Protein AF-A0A931CI05-F1 (afdb_monomer)

pLDDT: mean 84.89, std 19.24, range [29.69, 98.0]

Nearest PDB structures (foldseek):
  6o6n-assembly1_A  TM=2.010E-01  e=9.396E+00  Mycobacterium tuberculosis

Sequence (157 aa):
MLDEKKTIELVASFYAEHGRWPSAASSSSYECGAGIWLNQQRVADCAGTMDPFRTSFLDHHLPGWRSSPEDIWQERAREASDFVLAYGRLPDMGAEAKGEKLIAIWLNSQRALEHSGSLPLVRRAWLKAHCPGWLEASPDRPVGRAIPMFALKRHPS

Radius of gyration: 20.13 Å; Cα contacts (8 Å, |Δi|>4): 115; chains: 1; bounding box: 45×38×67 Å

Foldseek 3Di:
DDDPVVLLVLQLVCCVQQVDGQDCPDPDPSSVVSNVVLVVVLVCVVVVNDDVVRVVVCCVSPPCSNPDPVNSLVVLLVLQLVCCVVPVDGQDCPDPPSSSVSSVVVLVVLLVCVVVVNRDPVSVVSCVVRPPCSNPPDPDDDPDDDDDPDDDDDDDD

Organism: NCBI:txid2935737

Solvent-accessible surface area (backbone atoms only — not comparable to full-atom values): 9462 Å² total; per-residue (Å²): 130,82,54,69,68,60,48,48,54,49,46,40,50,45,25,75,72,66,78,44,77,55,42,57,84,45,89,48,68,70,41,15,54,45,12,45,54,52,49,52,53,47,52,34,50,76,68,68,70,52,56,68,67,59,53,54,51,44,52,73,68,36,70,69,71,77,59,48,80,62,55,54,48,54,52,53,51,46,54,44,23,52,46,27,72,74,66,75,44,82,61,42,73,82,46,86,51,66,68,45,21,50,46,21,50,52,51,50,52,51,47,52,28,50,76,69,72,67,48,54,67,68,60,54,54,49,44,61,73,52,29,76,61,71,84,60,69,77,96,77,76,87,84,81,77,82,83,77,81,83,80,90,74,87,83,89,132

Structure (mmCIF, N/CA/C/O backbone):
data_AF-A0A931CI05-F1
#
_entry.id   AF-A0A931CI05-F1
#
loop_
_atom_site.group_PDB
_atom_site.id
_atom_site.type_symbol
_atom_site.label_atom_id
_atom_site.label_alt_id
_atom_site.label_comp_id
_atom_site.label_asym_id
_atom_site.label_entity_id
_atom_site.label_seq_id
_atom_site.pdbx_PDB_ins_code
_atom_site.Cartn_x
_atom_site.Cartn_y
_atom_site.Cartn_z
_atom_site.occupancy
_atom_site.B_iso_or_equiv
_atom_site.auth_seq_id
_atom_site.auth_comp_id
_atom_site.auth_asym_id
_atom_site.auth_atom_id
_atom_site.pdbx_PDB_model_num
ATOM 1 N N . MET A 1 1 ? 24.938 6.478 -7.009 1.00 44.94 1 MET A N 1
ATOM 2 C CA . MET A 1 1 ? 24.077 5.388 -7.508 1.00 44.94 1 MET A CA 1
ATOM 3 C C . MET A 1 1 ? 23.914 4.429 -6.338 1.00 44.94 1 MET A C 1
ATOM 5 O O . MET A 1 1 ? 24.929 3.952 -5.849 1.00 44.94 1 MET A O 1
ATOM 9 N N . LEU A 1 2 ? 22.715 4.315 -5.757 1.00 54.75 2 LEU A N 1
ATOM 10 C CA . LEU A 1 2 ? 22.495 3.397 -4.634 1.00 54.75 2 LEU A CA 1
ATOM 11 C C . LEU A 1 2 ? 22.738 1.966 -5.127 1.00 54.75 2 LEU A C 1
ATOM 13 O O . LEU A 1 2 ? 22.344 1.625 -6.238 1.00 54.75 2 LEU A O 1
ATOM 17 N N . ASP A 1 3 ? 23.425 1.175 -4.312 1.00 83.44 3 ASP A N 1
ATOM 18 C CA . ASP A 1 3 ? 23.603 -0.260 -4.523 1.00 83.44 3 ASP A CA 1
ATOM 19 C C . ASP A 1 3 ? 22.216 -0.917 -4.676 1.00 83.44 3 ASP A C 1
ATOM 21 O O . ASP A 1 3 ? 21.294 -0.632 -3.902 1.00 83.44 3 ASP A O 1
ATOM 25 N N . GLU A 1 4 ? 22.045 -1.749 -5.703 1.00 82.25 4 GLU A N 1
ATOM 26 C CA . GLU A 1 4 ? 20.784 -2.433 -6.005 1.00 82.25 4 GLU A CA 1
ATOM 27 C C . GLU A 1 4 ? 20.280 -3.236 -4.804 1.00 82.25 4 GLU A C 1
ATOM 29 O O . GLU A 1 4 ? 19.098 -3.167 -4.460 1.00 82.25 4 GLU A O 1
ATOM 34 N N . LYS A 1 5 ? 21.193 -3.902 -4.092 1.00 85.50 5 LYS A N 1
ATOM 35 C CA . LYS A 1 5 ? 20.859 -4.666 -2.892 1.00 85.50 5 LYS A CA 1
ATOM 36 C C . LYS A 1 5 ? 20.291 -3.765 -1.796 1.00 85.50 5 LYS A C 1
ATOM 38 O O . LYS A 1 5 ? 19.264 -4.086 -1.206 1.00 85.50 5 LYS A O 1
ATOM 43 N N . LYS A 1 6 ? 20.901 -2.595 -1.581 1.00 87.50 6 LYS A N 1
ATOM 44 C CA . LYS A 1 6 ? 20.414 -1.608 -0.600 1.00 87.50 6 LYS A CA 1
ATOM 45 C C . LYS A 1 6 ? 19.039 -1.065 -0.973 1.00 87.50 6 LYS A C 1
ATOM 47 O O . LYS A 1 6 ? 18.226 -0.802 -0.094 1.00 87.50 6 LYS A O 1
ATOM 52 N N . THR A 1 7 ? 18.773 -0.892 -2.266 1.00 91.12 7 THR A N 1
ATOM 53 C CA . THR A 1 7 ? 17.466 -0.416 -2.737 1.00 91.12 7 THR A CA 1
ATOM 54 C C . THR A 1 7 ? 16.383 -1.461 -2.471 1.00 91.12 7 THR A C 1
ATOM 56 O O . THR A 1 7 ? 15.315 -1.116 -1.976 1.00 91.12 7 THR A O 1
ATOM 59 N N . ILE A 1 8 ? 16.679 -2.742 -2.705 1.00 92.75 8 ILE A N 1
ATOM 60 C CA . ILE A 1 8 ? 15.769 -3.854 -2.401 1.00 92.75 8 ILE A CA 1
ATOM 61 C C . ILE A 1 8 ? 15.503 -3.966 -0.900 1.00 92.75 8 ILE A C 1
ATOM 63 O O . ILE A 1 8 ? 14.346 -4.033 -0.497 1.00 92.75 8 ILE A O 1
ATOM 67 N N . GLU A 1 9 ? 16.544 -3.929 -0.067 1.00 91.62 9 GLU A N 1
ATOM 68 C CA . GLU A 1 9 ? 16.402 -3.955 1.396 1.00 91.62 9 GLU A CA 1
ATOM 69 C C . GLU A 1 9 ? 15.545 -2.788 1.902 1.00 91.62 9 GLU A C 1
ATOM 71 O O . GLU A 1 9 ? 14.694 -2.960 2.778 1.00 91.62 9 GLU A O 1
ATOM 76 N N . LEU A 1 10 ? 15.707 -1.605 1.307 1.00 91.44 10 LEU A N 1
ATOM 77 C CA . LEU A 1 10 ? 14.894 -0.439 1.627 1.00 91.44 10 LEU A CA 1
ATOM 78 C C . LEU A 1 10 ? 13.430 -0.658 1.229 1.00 91.44 10 LEU A C 1
ATOM 80 O O . LEU A 1 10 ? 12.543 -0.446 2.049 1.00 91.44 10 LEU A O 1
ATOM 84 N N . VAL A 1 11 ? 13.152 -1.121 0.007 1.00 94.00 11 VAL A N 1
ATOM 85 C CA . VAL A 1 11 ? 11.773 -1.387 -0.443 1.00 94.00 11 VAL A CA 1
ATOM 86 C C . VAL A 1 11 ? 11.108 -2.459 0.431 1.00 94.00 11 VAL A C 1
ATOM 88 O O . VAL A 1 11 ? 9.958 -2.287 0.838 1.00 94.00 11 VAL A O 1
ATOM 91 N N . ALA A 1 12 ? 11.834 -3.530 0.763 1.00 93.19 12 ALA A N 1
ATOM 92 C CA . ALA A 1 12 ? 11.350 -4.617 1.612 1.00 93.19 12 ALA A CA 1
ATOM 93 C C . ALA A 1 12 ? 11.036 -4.142 3.038 1.00 93.19 12 ALA A C 1
ATOM 95 O O . ALA A 1 12 ? 9.953 -4.406 3.561 1.00 93.19 12 ALA A O 1
ATOM 96 N N . SER A 1 13 ? 11.966 -3.415 3.663 1.00 92.38 13 SER A N 1
ATOM 97 C CA . SER A 1 13 ? 11.783 -2.892 5.022 1.00 92.38 13 SER A CA 1
ATOM 98 C C . SER A 1 13 ? 10.655 -1.863 5.086 1.00 92.38 13 SER A C 1
ATOM 100 O O . SER A 1 13 ? 9.822 -1.943 5.985 1.00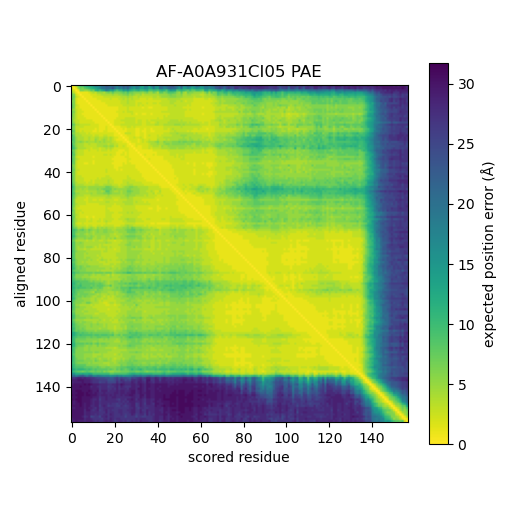 92.38 13 SER A O 1
ATOM 102 N N . PHE A 1 14 ? 10.545 -0.986 4.084 1.00 93.31 14 PHE A N 1
ATOM 103 C CA . PHE A 1 14 ? 9.442 -0.036 3.968 1.00 93.31 14 PHE A CA 1
ATOM 104 C C . PHE A 1 14 ? 8.086 -0.749 3.889 1.00 93.31 14 PHE A C 1
ATOM 106 O O . PHE A 1 14 ? 7.145 -0.379 4.593 1.00 93.31 14 PHE A O 1
ATOM 113 N N . TYR A 1 15 ? 7.980 -1.806 3.076 1.00 90.62 15 TYR A N 1
ATOM 114 C CA . TYR A 1 15 ? 6.755 -2.600 2.989 1.00 90.62 15 TYR A CA 1
ATOM 115 C C . TYR A 1 15 ? 6.419 -3.281 4.319 1.00 90.62 15 TYR A C 1
ATOM 117 O O . TYR A 1 15 ? 5.283 -3.202 4.784 1.00 90.62 15 TYR A O 1
ATOM 125 N N . ALA A 1 16 ? 7.407 -3.894 4.972 1.00 88.38 16 ALA A N 1
ATOM 126 C CA . ALA A 1 16 ? 7.224 -4.558 6.259 1.00 88.38 16 ALA A CA 1
ATOM 127 C C . ALA A 1 16 ? 6.874 -3.584 7.400 1.00 88.38 16 ALA A C 1
ATOM 129 O O . ALA A 1 16 ? 6.233 -3.970 8.383 1.00 88.38 16 ALA A O 1
ATOM 130 N N . GLU A 1 17 ? 7.321 -2.333 7.317 1.00 89.06 17 GLU A N 1
ATOM 131 C CA . GLU A 1 17 ? 7.042 -1.299 8.309 1.00 89.06 17 GLU A CA 1
ATOM 132 C C . GLU A 1 17 ? 5.679 -0.640 8.097 1.00 89.06 17 GLU A C 1
ATOM 134 O O . GLU A 1 17 ? 4.941 -0.466 9.064 1.00 89.06 17 GLU A O 1
ATOM 139 N N . HIS A 1 18 ? 5.331 -0.306 6.854 1.00 85.81 18 HIS A N 1
ATOM 140 C CA . HIS A 1 18 ? 4.160 0.516 6.544 1.00 85.81 18 HIS A CA 1
ATOM 141 C C . HIS A 1 18 ? 2.977 -0.261 5.958 1.00 85.81 18 HIS A C 1
ATOM 143 O O . HIS A 1 18 ? 1.893 0.305 5.822 1.00 85.81 18 HIS A O 1
ATOM 149 N N . GLY A 1 19 ? 3.165 -1.521 5.559 1.00 83.19 19 GLY A N 1
ATOM 150 C CA . GLY A 1 19 ? 2.137 -2.323 4.888 1.00 83.19 19 GLY A CA 1
ATOM 151 C C . GLY A 1 19 ? 1.784 -1.829 3.478 1.00 83.19 19 GLY A C 1
ATOM 152 O O . GLY A 1 19 ? 0.745 -2.199 2.929 1.00 83.19 19 GLY A O 1
ATOM 153 N N . ARG A 1 20 ? 2.620 -0.971 2.882 1.00 87.06 20 ARG A N 1
ATOM 154 C CA . ARG A 1 20 ? 2.456 -0.450 1.519 1.00 87.06 20 ARG A CA 1
ATOM 155 C C . ARG A 1 20 ? 3.802 -0.314 0.824 1.00 87.06 20 ARG A C 1
ATOM 157 O O . ARG A 1 20 ? 4.820 -0.107 1.476 1.00 87.06 20 ARG A O 1
ATOM 164 N N . TRP A 1 21 ? 3.795 -0.356 -0.504 1.00 92.38 21 TRP A N 1
ATOM 165 C CA . TRP A 1 21 ? 4.994 -0.069 -1.289 1.00 92.38 21 TRP A CA 1
ATOM 166 C C . TRP A 1 21 ? 5.369 1.426 -1.227 1.00 92.38 21 TRP A C 1
ATOM 168 O O . TRP A 1 21 ? 4.484 2.278 -1.041 1.00 92.38 21 TRP A O 1
ATOM 178 N N . PRO A 1 22 ? 6.664 1.762 -1.373 1.00 93.00 22 PRO A N 1
ATOM 179 C CA . PRO A 1 22 ? 7.114 3.147 -1.444 1.00 93.00 22 PRO A CA 1
ATOM 180 C C . PRO A 1 22 ? 6.520 3.858 -2.664 1.00 93.00 22 PRO A C 1
ATOM 182 O O . PRO A 1 22 ? 6.340 3.263 -3.729 1.00 93.00 22 PRO A O 1
ATOM 185 N N . SER A 1 23 ? 6.205 5.143 -2.503 1.00 90.06 23 SER A N 1
ATOM 186 C CA . SER A 1 23 ? 5.573 5.951 -3.545 1.00 90.06 23 SER A CA 1
ATOM 187 C C . SER A 1 23 ? 6.574 6.866 -4.243 1.00 90.06 23 SER A C 1
ATOM 189 O O . SER A 1 23 ? 7.274 7.641 -3.593 1.00 90.06 23 SER A O 1
ATOM 191 N N . ALA A 1 24 ? 6.558 6.863 -5.579 1.00 89.88 24 ALA A N 1
ATOM 192 C CA . ALA A 1 24 ? 7.310 7.816 -6.398 1.00 89.88 24 ALA A CA 1
ATOM 193 C C . ALA A 1 24 ? 6.832 9.275 -6.226 1.00 89.88 24 ALA A C 1
ATOM 195 O O . ALA A 1 24 ? 7.534 10.200 -6.614 1.00 89.88 24 ALA A O 1
ATOM 196 N N . ALA A 1 25 ? 5.647 9.487 -5.643 1.00 88.38 25 ALA A N 1
ATOM 197 C CA . ALA A 1 25 ? 5.089 10.810 -5.357 1.00 88.38 25 ALA A CA 1
ATOM 198 C C . ALA A 1 25 ? 5.355 11.283 -3.913 1.00 88.38 25 ALA A C 1
ATOM 200 O O . ALA A 1 25 ? 4.784 12.281 -3.479 1.00 88.38 25 ALA A O 1
ATOM 201 N N . SER A 1 26 ? 6.170 10.556 -3.140 1.00 89.62 26 SER A N 1
ATOM 202 C CA . SER A 1 26 ? 6.504 10.951 -1.76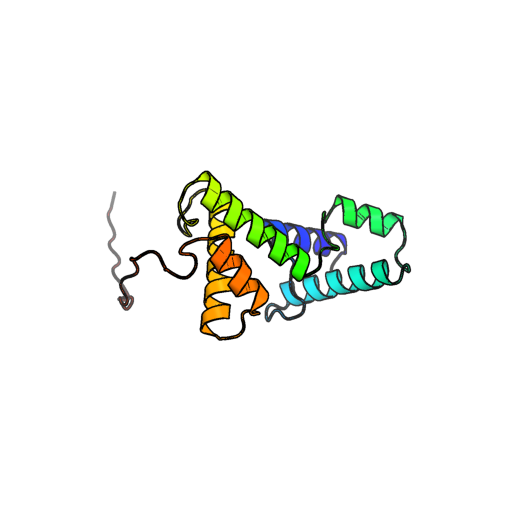8 1.00 89.62 26 SER A CA 1
ATOM 203 C C . SER A 1 26 ? 7.359 12.220 -1.736 1.00 89.62 26 SER A C 1
ATOM 205 O O . SER A 1 26 ? 8.224 12.425 -2.587 1.00 89.62 26 SER A O 1
ATOM 207 N N . SER A 1 27 ? 7.154 13.057 -0.716 1.00 87.69 27 SER A N 1
ATOM 208 C CA . SER A 1 27 ? 8.019 14.209 -0.432 1.00 87.69 27 SER A CA 1
ATOM 209 C C . SER A 1 27 ? 9.362 13.803 0.186 1.00 87.69 27 SER A C 1
ATOM 211 O O . SER A 1 27 ? 10.317 14.577 0.145 1.00 87.69 27 SER A O 1
ATOM 213 N N . SER A 1 28 ? 9.457 12.591 0.744 1.00 90.50 28 SER A N 1
ATOM 214 C CA . SER A 1 28 ? 10.719 12.026 1.220 1.00 90.50 28 SER A CA 1
ATOM 215 C C . SER A 1 28 ? 11.569 11.609 0.027 1.00 90.50 28 SER A C 1
ATOM 217 O O . SER A 1 28 ? 11.177 10.729 -0.737 1.00 90.50 28 SER A O 1
ATOM 219 N N . SER A 1 29 ? 12.759 12.195 -0.115 1.00 85.38 29 SER A N 1
ATOM 220 C CA . SER A 1 29 ? 13.693 11.851 -1.195 1.00 85.38 29 SER A CA 1
ATOM 221 C C . SER A 1 29 ? 14.068 10.364 -1.196 1.00 85.38 29 SER A C 1
ATOM 223 O O . SER A 1 29 ? 14.202 9.765 -2.263 1.00 85.38 29 SER A O 1
ATOM 225 N N . TYR A 1 30 ? 14.170 9.754 -0.011 1.00 86.75 30 TYR A N 1
ATOM 226 C CA . TYR A 1 30 ? 14.471 8.332 0.156 1.00 86.75 30 TYR A CA 1
ATOM 227 C C . TYR A 1 30 ? 13.331 7.435 -0.341 1.00 86.75 30 TYR A C 1
ATOM 229 O O . TYR A 1 30 ? 13.570 6.502 -1.106 1.00 86.75 30 TYR A O 1
ATOM 237 N N . GLU A 1 31 ? 12.086 7.728 0.049 1.00 92.06 31 GLU A N 1
ATOM 238 C CA . GLU A 1 31 ? 10.923 6.954 -0.403 1.00 92.06 31 GLU A CA 1
ATOM 239 C C . GLU A 1 31 ? 10.655 7.180 -1.894 1.00 92.06 31 GLU A C 1
ATOM 241 O O . GLU A 1 31 ? 10.402 6.227 -2.627 1.00 92.06 31 GLU A O 1
ATOM 246 N N . CYS A 1 32 ? 10.759 8.430 -2.349 1.00 91.81 32 CYS A N 1
ATOM 247 C CA . CYS A 1 32 ? 10.573 8.811 -3.743 1.00 91.81 32 CYS A CA 1
ATOM 248 C C . CYS A 1 32 ? 11.519 8.029 -4.660 1.00 91.81 32 CYS A C 1
ATOM 250 O O . CYS A 1 32 ? 11.066 7.392 -5.612 1.00 91.81 32 CYS A O 1
ATOM 252 N N . GLY A 1 33 ? 12.816 7.981 -4.330 1.00 91.75 33 GLY A N 1
ATOM 253 C CA . GLY A 1 33 ? 13.797 7.209 -5.093 1.00 91.75 33 GLY A CA 1
ATOM 254 C C . GLY A 1 33 ? 13.466 5.715 -5.155 1.00 91.75 33 GLY A C 1
ATOM 255 O O . GLY A 1 33 ? 13.515 5.115 -6.230 1.00 91.75 33 GLY A O 1
ATOM 256 N N . ALA A 1 34 ? 13.062 5.124 -4.029 1.00 93.00 34 ALA A N 1
ATOM 257 C CA . ALA A 1 34 ? 12.661 3.720 -3.964 1.00 93.00 34 ALA A CA 1
ATOM 258 C C . ALA A 1 34 ? 11.381 3.428 -4.765 1.00 93.00 34 ALA A C 1
ATOM 260 O O . ALA A 1 34 ? 11.296 2.416 -5.461 1.00 93.00 34 ALA A O 1
ATOM 261 N N . GLY A 1 35 ? 10.402 4.333 -4.714 1.00 92.69 35 GLY A N 1
ATOM 262 C CA . GLY A 1 35 ? 9.167 4.236 -5.485 1.00 92.69 35 GLY A CA 1
ATOM 263 C C . GLY A 1 35 ? 9.400 4.371 -6.991 1.00 92.69 35 GLY A C 1
ATOM 264 O O . GLY A 1 35 ? 8.824 3.611 -7.770 1.00 92.69 35 GLY A O 1
ATOM 265 N N . ILE A 1 36 ? 10.283 5.284 -7.413 1.00 93.00 36 ILE A N 1
ATOM 266 C CA . ILE A 1 36 ? 10.700 5.418 -8.818 1.00 93.00 36 ILE A CA 1
ATOM 267 C C . ILE A 1 36 ? 11.367 4.125 -9.292 1.00 93.00 36 ILE A C 1
ATOM 269 O O . ILE A 1 36 ? 10.991 3.593 -10.337 1.00 93.00 36 ILE A O 1
ATOM 273 N N . TRP A 1 37 ? 12.316 3.598 -8.514 1.00 94.62 37 TRP A N 1
ATOM 274 C CA . TRP A 1 37 ? 13.012 2.356 -8.847 1.00 94.62 37 TRP A CA 1
ATOM 275 C C . TRP A 1 37 ? 12.041 1.178 -8.987 1.00 94.62 37 TRP A C 1
ATOM 277 O O . TRP A 1 37 ? 12.101 0.453 -9.981 1.00 94.62 37 TRP A O 1
ATOM 287 N N . LEU A 1 38 ? 11.105 1.020 -8.046 1.00 94.19 38 LEU A N 1
ATOM 288 C CA . LEU A 1 38 ? 10.104 -0.048 -8.085 1.00 94.19 38 LEU A CA 1
ATOM 289 C C . LEU A 1 38 ? 9.193 0.077 -9.314 1.00 94.19 38 LEU A C 1
ATOM 291 O O . LEU A 1 38 ? 8.896 -0.917 -9.975 1.00 94.19 38 LEU A O 1
ATOM 295 N N . ASN A 1 39 ? 8.785 1.299 -9.665 1.00 92.62 39 ASN A N 1
ATOM 296 C CA . ASN A 1 39 ? 7.966 1.538 -10.850 1.00 92.62 39 ASN A CA 1
ATOM 297 C C . ASN A 1 39 ? 8.705 1.183 -12.148 1.00 92.62 39 ASN A C 1
ATOM 299 O O . ASN A 1 39 ? 8.117 0.575 -13.037 1.00 92.62 39 ASN A O 1
ATOM 303 N N . GLN A 1 40 ? 10.000 1.496 -12.244 1.00 93.44 40 GLN A N 1
ATOM 304 C CA . GLN A 1 40 ? 10.823 1.096 -13.391 1.00 93.44 40 GLN A CA 1
ATOM 305 C C . GLN A 1 40 ? 10.866 -0.425 -13.554 1.00 93.44 40 GLN A C 1
ATOM 307 O O . GLN A 1 40 ? 10.743 -0.915 -14.675 1.00 93.44 40 GLN A O 1
ATOM 312 N N . GLN A 1 41 ? 10.972 -1.171 -12.447 1.00 94.75 41 GLN A N 1
ATOM 313 C CA . GLN A 1 41 ? 10.940 -2.632 -12.504 1.00 94.75 41 GLN A CA 1
ATOM 314 C C . GLN A 1 41 ? 9.593 -3.115 -13.056 1.00 94.75 41 GLN A C 1
ATOM 316 O O . GLN A 1 41 ? 9.553 -3.975 -13.930 1.00 94.75 41 GLN A O 1
ATOM 321 N N . ARG A 1 42 ? 8.477 -2.525 -12.607 1.00 94.25 42 ARG A N 1
ATOM 322 C CA . ARG A 1 42 ? 7.129 -2.942 -13.040 1.00 94.25 42 ARG A CA 1
ATOM 323 C C . ARG A 1 42 ? 6.905 -2.673 -14.518 1.00 94.25 42 ARG A C 1
ATOM 325 O O . ARG A 1 42 ? 6.324 -3.499 -15.211 1.00 94.25 42 ARG A O 1
ATOM 332 N N . VAL A 1 43 ? 7.389 -1.529 -15.000 1.00 93.25 43 VAL A N 1
ATOM 333 C CA . VAL A 1 43 ? 7.323 -1.172 -16.420 1.00 93.25 43 VAL A CA 1
ATOM 334 C C . VAL A 1 43 ? 8.152 -2.144 -17.259 1.00 93.25 43 VAL A C 1
ATOM 336 O O . VAL A 1 43 ? 7.651 -2.636 -18.264 1.00 93.25 43 VAL A O 1
ATOM 339 N N . ALA A 1 44 ? 9.382 -2.459 -16.845 1.00 93.69 4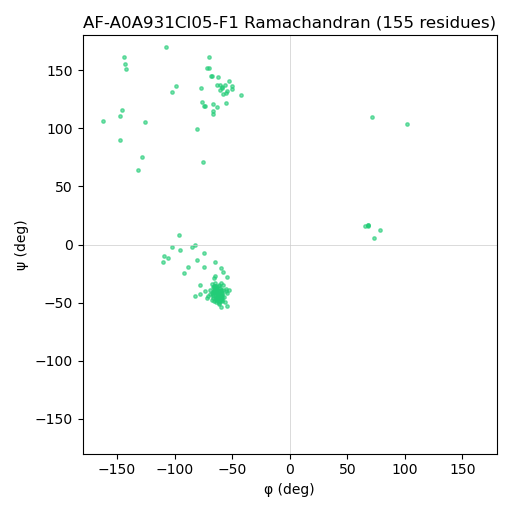4 ALA A N 1
ATOM 340 C CA . ALA A 1 44 ? 10.252 -3.374 -17.584 1.00 93.69 44 ALA A CA 1
ATOM 341 C C . ALA A 1 44 ? 9.693 -4.807 -17.655 1.00 93.69 44 ALA A C 1
ATOM 343 O O . ALA A 1 44 ? 9.828 -5.460 -18.692 1.00 93.69 44 ALA A O 1
ATOM 344 N N . ASP A 1 45 ? 9.058 -5.275 -16.578 1.00 94.62 45 ASP A N 1
ATOM 345 C CA . ASP A 1 45 ? 8.408 -6.587 -16.502 1.00 94.62 45 ASP A CA 1
ATOM 346 C C . ASP A 1 45 ? 7.121 -6.637 -17.337 1.00 94.62 45 ASP A C 1
ATOM 348 O O . ASP A 1 45 ? 6.970 -7.529 -18.166 1.00 94.62 45 ASP A O 1
ATOM 352 N N . CYS A 1 46 ? 6.264 -5.614 -17.239 1.00 92.94 46 CYS A N 1
ATOM 353 C CA . CYS A 1 46 ? 5.063 -5.487 -18.072 1.00 92.94 46 CYS A CA 1
ATOM 354 C C . CYS A 1 46 ? 5.397 -5.396 -19.574 1.00 92.94 46 CYS A C 1
ATOM 356 O O . CYS A 1 46 ? 4.692 -5.957 -20.409 1.00 92.94 46 CYS A O 1
ATOM 358 N N . ALA A 1 47 ? 6.505 -4.735 -19.924 1.00 94.50 47 ALA A N 1
ATOM 359 C CA . ALA A 1 47 ? 7.004 -4.664 -21.296 1.00 94.50 47 ALA A CA 1
ATOM 360 C C . ALA A 1 47 ? 7.656 -5.973 -21.787 1.00 94.50 47 ALA A C 1
ATOM 362 O O . ALA A 1 47 ? 8.028 -6.058 -22.956 1.00 94.50 47 ALA A O 1
ATOM 363 N N . GLY A 1 48 ? 7.850 -6.972 -20.917 1.00 93.94 48 GLY A N 1
ATOM 364 C CA . GLY A 1 48 ? 8.532 -8.225 -21.254 1.00 93.94 48 GLY A CA 1
ATOM 365 C C . GLY A 1 48 ? 10.029 -8.064 -21.549 1.00 93.94 48 GLY A C 1
ATOM 366 O O . GLY A 1 48 ? 10.639 -8.941 -22.150 1.00 93.94 48 GLY A O 1
ATOM 367 N N . THR A 1 49 ? 10.623 -6.937 -21.149 1.00 94.44 49 THR A N 1
ATOM 368 C CA . THR A 1 49 ? 12.044 -6.609 -21.386 1.00 94.44 49 THR A CA 1
ATOM 369 C C . THR A 1 49 ? 12.955 -6.971 -20.214 1.00 94.44 49 THR A C 1
ATOM 371 O O . THR A 1 49 ? 14.169 -6.790 -20.293 1.00 94.44 49 THR A O 1
ATOM 374 N N . MET A 1 50 ? 12.377 -7.439 -19.107 1.00 93.88 50 MET A N 1
ATOM 375 C CA . MET A 1 50 ? 13.128 -7.812 -17.917 1.00 93.88 50 MET A CA 1
ATOM 376 C C . MET A 1 50 ? 13.806 -9.172 -18.099 1.00 93.88 50 MET A C 1
ATOM 378 O O . MET A 1 50 ? 13.194 -10.132 -18.559 1.00 93.88 50 MET A O 1
ATOM 382 N N . ASP A 1 51 ? 15.074 -9.247 -17.701 1.00 93.44 51 ASP A N 1
ATOM 383 C CA . ASP A 1 51 ? 15.809 -10.506 -17.639 1.00 93.44 51 ASP A CA 1
ATOM 384 C C . ASP A 1 51 ? 15.128 -11.503 -16.665 1.00 93.44 51 ASP A C 1
ATOM 386 O O . ASP A 1 51 ? 14.815 -11.119 -15.532 1.00 93.44 51 ASP A O 1
ATOM 390 N N . PRO A 1 52 ? 14.923 -12.781 -17.044 1.00 93.12 52 PRO A N 1
ATOM 391 C CA . PRO A 1 52 ? 14.240 -13.758 -16.193 1.00 93.12 52 PRO A CA 1
ATOM 392 C C . PRO A 1 52 ? 14.913 -14.014 -14.836 1.00 93.12 52 PRO A C 1
ATOM 394 O O . PRO A 1 52 ? 14.217 -14.263 -13.848 1.00 93.12 52 PRO A O 1
ATOM 397 N N . PHE A 1 53 ? 16.247 -13.939 -14.747 1.00 93.00 53 PHE A N 1
ATOM 398 C CA . PHE A 1 53 ? 16.939 -14.086 -13.463 1.00 93.00 53 PHE A CA 1
ATOM 399 C C . PHE A 1 53 ? 16.668 -12.884 -12.563 1.00 93.00 53 PHE A C 1
ATOM 401 O O . PHE A 1 53 ? 16.429 -13.055 -11.367 1.00 93.00 53 PHE A O 1
ATOM 408 N N . ARG A 1 54 ? 16.627 -11.676 -13.135 1.00 91.94 54 ARG A N 1
ATOM 409 C CA . ARG A 1 54 ? 16.229 -10.460 -12.413 1.00 91.94 54 ARG A CA 1
ATOM 410 C C . ARG A 1 54 ? 14.793 -10.556 -11.899 1.00 91.94 54 ARG A C 1
ATOM 412 O O . ARG A 1 54 ? 14.555 -10.265 -10.730 1.00 91.94 54 ARG A O 1
ATOM 419 N N . THR A 1 55 ? 13.859 -11.012 -12.729 1.00 93.44 55 THR A N 1
ATOM 420 C CA . THR A 1 55 ? 12.470 -11.282 -12.331 1.00 93.44 55 THR A CA 1
ATOM 421 C C . THR A 1 55 ? 12.416 -12.237 -11.136 1.00 93.44 55 THR A C 1
ATOM 423 O O . THR A 1 55 ? 11.848 -11.887 -10.103 1.00 93.44 55 THR A O 1
ATOM 426 N N . SER A 1 56 ? 13.073 -13.398 -11.231 1.00 93.44 56 SER A N 1
ATOM 427 C CA . SER A 1 56 ? 13.095 -14.382 -10.141 1.00 93.44 56 SER A CA 1
ATOM 428 C C . SER A 1 56 ? 13.731 -13.832 -8.861 1.00 93.44 56 SER A C 1
ATOM 430 O O . SER A 1 56 ? 13.315 -14.194 -7.760 1.00 93.44 56 SER A O 1
ATOM 432 N N . PHE A 1 57 ? 14.739 -12.970 -8.987 1.00 93.19 57 PHE A N 1
ATOM 433 C CA . PHE A 1 57 ? 15.387 -12.327 -7.850 1.00 93.19 57 PHE A CA 1
ATOM 434 C C . PHE A 1 57 ? 14.441 -11.354 -7.133 1.00 93.19 57 PHE A C 1
ATOM 436 O O . PHE A 1 57 ? 14.331 -11.388 -5.906 1.00 93.19 57 PHE A O 1
ATOM 443 N N . LEU A 1 58 ? 13.703 -10.530 -7.884 1.00 94.62 58 LEU A N 1
ATOM 444 C CA . LEU A 1 58 ? 12.693 -9.635 -7.316 1.00 94.62 58 LEU A CA 1
ATOM 445 C C . LEU A 1 58 ? 11.528 -10.410 -6.692 1.00 94.62 58 LEU A C 1
ATOM 447 O O . LEU A 1 58 ? 11.047 -10.018 -5.634 1.00 94.62 58 LEU A O 1
ATOM 451 N N . ASP A 1 59 ? 11.122 -11.532 -7.281 1.00 94.62 59 ASP A N 1
ATOM 452 C CA . ASP A 1 59 ? 10.064 -12.388 -6.728 1.00 94.62 59 ASP A CA 1
ATOM 453 C C . ASP A 1 59 ? 10.448 -12.988 -5.381 1.00 94.62 59 ASP A C 1
ATOM 455 O O . ASP A 1 59 ? 9.619 -13.067 -4.474 1.00 94.62 59 ASP A O 1
ATOM 459 N N . HIS A 1 60 ? 11.718 -13.367 -5.235 1.00 93.56 60 HIS A N 1
ATOM 460 C CA . HIS A 1 60 ? 12.242 -13.906 -3.990 1.00 93.56 60 HIS A CA 1
ATOM 461 C C . HIS A 1 60 ? 12.358 -12.839 -2.893 1.00 93.56 60 HIS A C 1
ATOM 463 O O . HIS A 1 60 ? 11.996 -13.090 -1.745 1.00 93.56 60 HIS A O 1
ATOM 469 N N . HIS A 1 61 ? 12.867 -11.650 -3.227 1.00 92.88 61 HIS A N 1
ATOM 470 C CA . HIS A 1 61 ? 13.177 -10.625 -2.227 1.00 92.88 61 HIS A CA 1
ATOM 471 C C . HIS A 1 61 ? 12.041 -9.637 -1.953 1.00 92.88 61 HIS A C 1
ATOM 473 O O . HIS A 1 61 ? 11.997 -9.049 -0.874 1.00 92.88 61 HIS A O 1
ATOM 479 N N . LEU A 1 62 ? 11.135 -9.439 -2.908 1.00 94.56 62 LEU A N 1
ATOM 480 C CA . LEU A 1 62 ? 10.030 -8.487 -2.835 1.00 94.56 62 LEU A CA 1
ATOM 481 C C . LEU A 1 62 ? 8.722 -9.174 -3.261 1.00 94.56 62 LEU A C 1
ATOM 483 O O . LEU A 1 62 ? 8.126 -8.803 -4.271 1.00 94.56 62 LEU A O 1
ATOM 487 N N . PRO A 1 63 ? 8.236 -10.184 -2.526 1.00 91.62 63 PRO A N 1
ATOM 488 C CA . PRO A 1 63 ? 7.002 -10.871 -2.893 1.00 91.62 63 PRO A CA 1
ATOM 489 C C . PRO A 1 63 ? 5.844 -9.871 -3.036 1.00 91.62 63 PRO A C 1
ATOM 491 O O . PRO A 1 63 ? 5.634 -9.012 -2.181 1.00 91.62 63 PRO A O 1
ATOM 494 N N . GLY A 1 64 ? 5.109 -9.956 -4.149 1.00 91.06 64 GLY A N 1
ATOM 495 C CA . GLY A 1 64 ? 4.027 -9.014 -4.463 1.00 91.06 64 GLY A CA 1
ATOM 496 C C . GLY A 1 64 ? 4.495 -7.659 -5.008 1.00 91.06 64 GLY A C 1
ATOM 497 O O . GLY A 1 64 ? 3.695 -6.730 -5.120 1.00 91.06 64 GLY A O 1
ATOM 498 N N . TRP A 1 65 ? 5.767 -7.508 -5.393 1.00 94.25 65 TRP A N 1
ATOM 499 C CA . TRP A 1 65 ? 6.276 -6.251 -5.947 1.00 94.25 65 TRP A CA 1
ATOM 500 C C . TRP A 1 65 ? 5.555 -5.814 -7.222 1.00 94.25 65 TRP A C 1
ATOM 502 O O . TRP A 1 65 ? 5.580 -4.627 -7.525 1.00 94.25 65 TRP A O 1
ATOM 512 N N . ARG A 1 66 ? 4.875 -6.712 -7.944 1.00 93.00 66 ARG A N 1
ATOM 513 C CA . ARG A 1 66 ? 4.037 -6.382 -9.112 1.00 93.00 66 ARG A CA 1
ATOM 514 C C . ARG A 1 66 ? 2.648 -5.851 -8.771 1.00 93.00 66 ARG A C 1
ATOM 516 O O . ARG A 1 66 ? 1.993 -5.320 -9.663 1.00 93.00 66 ARG A O 1
ATOM 523 N N . SER A 1 67 ? 2.202 -5.971 -7.521 1.00 90.56 67 SER A N 1
ATOM 524 C CA . SER A 1 67 ? 0.845 -5.588 -7.128 1.00 90.56 67 SER A CA 1
ATOM 525 C C . SER A 1 67 ? 0.576 -4.122 -7.447 1.00 90.56 67 SER A C 1
ATOM 527 O O . SER A 1 67 ? 1.351 -3.225 -7.079 1.00 90.56 67 SER A O 1
ATOM 529 N N . SER A 1 68 ? -0.538 -3.876 -8.131 1.00 84.62 68 SER A N 1
ATOM 530 C CA . SER A 1 68 ? -0.989 -2.527 -8.437 1.00 84.62 68 SER A CA 1
ATOM 531 C C . SER A 1 68 ? -1.463 -1.812 -7.162 1.00 84.62 68 SER A C 1
ATOM 533 O O . SER A 1 68 ? -1.779 -2.457 -6.157 1.00 84.62 68 SER A O 1
ATOM 535 N N . PRO A 1 69 ? -1.562 -0.470 -7.169 1.00 83.06 69 PRO A N 1
ATOM 536 C CA . PRO A 1 69 ? -2.173 0.268 -6.064 1.00 83.06 69 PRO A CA 1
ATOM 537 C C . PRO A 1 69 ? -3.590 -0.199 -5.707 1.00 83.06 69 PRO A C 1
ATOM 539 O O . PRO A 1 69 ? -4.010 -0.044 -4.561 1.00 83.06 69 PRO A O 1
ATOM 542 N N . GLU A 1 70 ? -4.328 -0.745 -6.676 1.00 88.62 70 GLU A N 1
ATOM 543 C CA . GLU A 1 70 ? -5.671 -1.275 -6.458 1.00 88.62 70 GLU A CA 1
ATOM 544 C C . GLU A 1 70 ? -5.635 -2.659 -5.798 1.00 88.62 70 GLU A C 1
ATOM 546 O O . GLU A 1 70 ? -6.356 -2.866 -4.827 1.00 88.62 70 GLU A O 1
ATOM 551 N N . ASP A 1 71 ? -4.738 -3.556 -6.220 1.00 90.44 71 ASP A N 1
ATOM 552 C CA . ASP A 1 71 ? -4.579 -4.879 -5.592 1.00 90.44 71 ASP A CA 1
ATOM 553 C C . ASP A 1 71 ? -4.232 -4.749 -4.104 1.00 90.44 71 ASP A C 1
ATOM 555 O O . ASP A 1 71 ? -4.838 -5.397 -3.251 1.00 90.44 71 ASP A O 1
ATOM 559 N N . ILE A 1 72 ? -3.309 -3.835 -3.782 1.00 88.62 72 ILE A N 1
ATOM 560 C CA . ILE A 1 72 ? -2.906 -3.539 -2.399 1.00 88.62 72 ILE A CA 1
ATOM 561 C C . ILE A 1 72 ? -4.085 -2.972 -1.611 1.00 88.62 72 ILE A C 1
ATOM 563 O O . ILE A 1 72 ? -4.282 -3.310 -0.446 1.00 88.62 72 ILE A O 1
ATOM 567 N N . TRP A 1 73 ? -4.874 -2.083 -2.226 1.00 93.56 73 TRP A N 1
ATOM 568 C CA . TRP A 1 73 ? -6.051 -1.531 -1.566 1.00 93.56 73 TRP A CA 1
ATOM 569 C C . TRP A 1 73 ? -7.054 -2.640 -1.231 1.00 93.56 73 TRP A C 1
ATOM 571 O O . TRP A 1 73 ? -7.532 -2.691 -0.101 1.00 93.56 73 TRP A O 1
ATOM 581 N N . GLN A 1 74 ? -7.321 -3.553 -2.167 1.00 94.69 7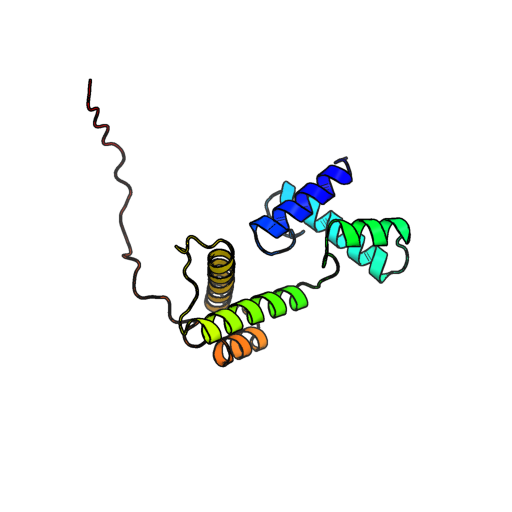4 GLN A N 1
ATOM 582 C CA . GLN A 1 74 ? -8.243 -4.675 -1.972 1.00 94.69 74 GLN A CA 1
ATOM 583 C C . GLN A 1 74 ? -7.747 -5.686 -0.936 1.00 94.69 74 GLN A C 1
ATOM 585 O O . GLN A 1 74 ? -8.550 -6.253 -0.198 1.00 94.69 74 GLN A O 1
ATOM 590 N N . GLU A 1 75 ? -6.443 -5.944 -0.880 1.00 93.06 75 GLU A N 1
ATOM 591 C CA . GLU A 1 75 ? -5.831 -6.784 0.153 1.00 93.06 75 GLU A CA 1
ATOM 592 C C . GLU A 1 75 ? -6.040 -6.177 1.547 1.00 93.06 75 GLU A C 1
ATOM 594 O O . GLU A 1 75 ? -6.614 -6.824 2.419 1.00 93.06 75 GLU A O 1
ATOM 599 N N . ARG A 1 76 ? -5.704 -4.896 1.734 1.00 94.38 76 ARG A N 1
ATOM 600 C CA . ARG A 1 76 ? -5.886 -4.200 3.021 1.00 94.38 76 ARG A CA 1
ATOM 601 C C . ARG A 1 76 ? -7.353 -4.039 3.415 1.00 94.38 76 ARG A C 1
ATOM 603 O O . ARG A 1 76 ? -7.693 -4.132 4.593 1.00 94.38 76 ARG A O 1
ATOM 610 N N . ALA A 1 77 ? -8.230 -3.828 2.437 1.00 96.56 77 ALA A N 1
ATOM 611 C CA . ALA A 1 77 ? -9.668 -3.782 2.659 1.00 96.56 77 ALA A CA 1
ATOM 612 C C . ALA A 1 77 ? -10.190 -5.127 3.186 1.00 96.56 77 ALA A C 1
ATOM 614 O O . ALA A 1 77 ? -10.953 -5.146 4.154 1.00 96.56 77 ALA A O 1
ATOM 615 N N . ARG A 1 78 ? -9.725 -6.243 2.608 1.00 97.00 78 ARG A N 1
ATOM 616 C CA . ARG A 1 78 ? -10.037 -7.595 3.090 1.00 97.00 78 ARG A CA 1
ATOM 617 C C . ARG A 1 78 ? -9.505 -7.839 4.494 1.00 97.00 78 ARG A C 1
ATOM 619 O O . ARG A 1 78 ? -10.298 -8.214 5.342 1.00 97.00 78 ARG A O 1
ATOM 626 N N . GLU A 1 79 ? -8.245 -7.512 4.779 1.00 96.25 79 GLU A N 1
ATOM 627 C CA . GLU A 1 79 ? -7.690 -7.629 6.138 1.00 96.25 79 GLU A CA 1
ATOM 628 C C . GLU A 1 79 ? -8.532 -6.869 7.177 1.00 96.25 79 GLU A C 1
ATOM 630 O O . GLU A 1 79 ? -8.794 -7.377 8.267 1.00 96.25 79 GLU A O 1
ATOM 635 N N . ALA A 1 80 ? -8.992 -5.659 6.839 1.00 97.00 80 ALA A N 1
ATOM 636 C CA . ALA A 1 80 ? -9.863 -4.881 7.713 1.00 97.00 80 ALA A CA 1
ATOM 637 C C . ALA A 1 80 ? -11.230 -5.544 7.924 1.00 97.00 80 ALA A C 1
ATOM 639 O O . ALA A 1 80 ? -11.724 -5.568 9.051 1.00 97.00 80 ALA A O 1
ATOM 640 N N . SER A 1 81 ? -11.834 -6.085 6.866 1.00 98.00 81 SER A N 1
ATOM 641 C CA . SER A 1 81 ? -13.110 -6.795 6.967 1.00 98.00 81 SER A CA 1
ATOM 642 C C . SER A 1 81 ? -12.976 -8.087 7.770 1.00 98.00 81 SER A C 1
ATOM 644 O O . SER A 1 81 ? -13.754 -8.301 8.696 1.00 98.00 81 SER A O 1
ATOM 646 N N . ASP A 1 82 ? -11.949 -8.890 7.493 1.00 97.94 82 ASP A N 1
ATOM 647 C CA . ASP A 1 82 ? -11.660 -10.138 8.199 1.00 97.94 82 ASP A CA 1
ATOM 648 C C . ASP A 1 82 ? -11.441 -9.882 9.693 1.00 97.94 82 ASP A C 1
ATOM 650 O O . ASP A 1 82 ? -11.978 -10.602 10.534 1.00 97.94 82 ASP A O 1
ATOM 654 N N . PHE A 1 83 ? -10.726 -8.807 10.042 1.00 97.44 83 PHE A N 1
ATOM 655 C CA . PHE A 1 83 ? -10.564 -8.389 11.431 1.00 97.44 83 PHE A CA 1
ATOM 656 C C . PHE A 1 83 ? -11.914 -8.067 12.088 1.00 97.44 83 PHE A C 1
ATOM 658 O O . PHE A 1 83 ? -12.207 -8.551 13.183 1.00 97.44 83 PHE A O 1
ATOM 665 N N . VAL A 1 84 ? -12.760 -7.271 11.428 1.00 96.56 84 VAL A N 1
ATOM 666 C CA . VAL A 1 84 ? -14.078 -6.904 11.970 1.00 96.56 84 VAL A CA 1
ATOM 667 C C . VAL A 1 84 ? -14.977 -8.130 12.124 1.00 96.56 84 VAL A C 1
ATOM 669 O O . VAL A 1 84 ? -15.656 -8.253 13.142 1.00 96.56 84 VAL A O 1
ATOM 672 N N . LEU A 1 85 ? -14.953 -9.058 11.167 1.00 96.25 85 LEU A N 1
ATOM 673 C CA . LEU A 1 85 ? -15.702 -10.313 11.235 1.00 96.25 85 LEU A CA 1
ATOM 674 C C . LEU A 1 85 ? -15.211 -11.216 12.374 1.00 96.25 85 LEU A C 1
ATOM 676 O O . LEU A 1 85 ? -16.028 -11.808 13.074 1.00 96.25 85 LEU A O 1
ATOM 680 N N . ALA A 1 86 ? -13.896 -11.303 12.579 1.00 96.69 86 ALA A N 1
ATOM 681 C CA . ALA A 1 86 ? -13.303 -12.160 13.601 1.00 96.69 86 ALA A CA 1
ATOM 682 C C . ALA A 1 86 ? -13.492 -11.619 15.027 1.00 96.69 86 ALA A C 1
ATOM 684 O O . ALA A 1 86 ? -13.740 -12.395 15.949 1.00 96.69 86 ALA A O 1
ATOM 685 N N . TYR A 1 87 ? -13.369 -10.302 15.222 1.00 95.12 87 TYR A N 1
ATOM 686 C CA . TYR A 1 87 ? -13.337 -9.687 16.555 1.00 95.12 87 TYR A CA 1
ATOM 687 C C . TYR A 1 87 ? -14.594 -8.886 16.913 1.00 95.12 87 TYR A C 1
ATOM 689 O O . TYR A 1 87 ? -14.728 -8.456 18.058 1.00 95.12 87 TYR A O 1
ATOM 697 N N . GLY A 1 88 ? -15.502 -8.645 15.963 1.00 94.50 88 GLY A N 1
ATOM 698 C CA . GLY A 1 88 ? -16.728 -7.870 16.186 1.00 94.50 88 GLY A CA 1
ATOM 699 C C . GLY A 1 88 ? -16.487 -6.392 16.517 1.00 94.50 88 GLY A C 1
ATOM 700 O O . GLY A 1 88 ? -17.383 -5.720 17.022 1.00 94.50 88 GLY A O 1
ATOM 701 N N . ARG A 1 89 ? -15.276 -5.882 16.264 1.00 94.44 89 ARG A N 1
ATOM 702 C CA . ARG A 1 89 ? -14.867 -4.494 16.521 1.00 94.44 89 ARG A CA 1
ATOM 703 C C . ARG A 1 89 ? -13.908 -3.995 15.446 1.00 94.44 89 ARG A C 1
ATOM 705 O O . ARG A 1 89 ? -13.266 -4.785 14.758 1.00 94.44 89 ARG A O 1
ATOM 712 N N . LEU A 1 90 ? -13.763 -2.677 15.349 1.00 95.00 90 LEU A N 1
ATOM 713 C CA . LEU A 1 90 ? -12.724 -2.061 14.524 1.00 95.00 90 LEU A CA 1
ATOM 714 C C . LEU A 1 90 ? -11.331 -2.254 15.157 1.00 95.00 90 LEU A C 1
ATOM 716 O O . LEU A 1 90 ? -11.227 -2.349 16.387 1.00 95.00 90 LEU A O 1
ATOM 720 N N . PRO A 1 91 ? -10.265 -2.297 14.340 1.00 94.88 91 PRO A N 1
ATOM 721 C CA . PRO A 1 91 ? -8.892 -2.365 14.829 1.00 94.88 91 PRO A CA 1
ATOM 722 C C . PRO A 1 91 ? -8.488 -1.061 15.528 1.00 94.88 91 PRO A C 1
ATOM 724 O O . PRO A 1 91 ? -8.892 0.034 15.116 1.00 94.88 91 PRO A O 1
ATOM 727 N N . ASP A 1 92 ? -7.674 -1.184 16.574 1.00 91.69 92 ASP A N 1
ATOM 728 C CA . ASP A 1 92 ? -7.214 -0.071 17.402 1.00 91.69 92 ASP A CA 1
ATOM 729 C C . ASP A 1 92 ? -5.798 0.390 17.008 1.00 91.69 92 ASP A C 1
ATOM 731 O O . ASP A 1 92 ? -4.874 -0.398 16.807 1.00 91.69 92 ASP A O 1
ATOM 735 N N . MET A 1 93 ? -5.607 1.708 16.945 1.00 88.50 93 MET A N 1
ATOM 736 C CA . MET A 1 93 ? -4.305 2.352 16.748 1.00 88.50 93 MET A CA 1
ATOM 737 C C . MET A 1 93 ? -3.343 2.118 17.922 1.00 88.50 93 MET A C 1
ATOM 739 O O . MET A 1 93 ? -2.123 2.190 17.740 1.00 88.50 93 MET A O 1
ATOM 743 N N . GLY A 1 94 ? -3.892 1.895 19.119 1.00 90.38 94 GLY A N 1
ATOM 744 C CA . GLY A 1 94 ? -3.163 1.600 20.350 1.00 90.38 94 GLY A CA 1
ATOM 745 C C . GLY A 1 94 ? -2.811 0.124 20.538 1.00 90.38 94 GLY A C 1
ATOM 746 O O . GLY A 1 94 ? -2.152 -0.201 21.522 1.00 90.38 94 GLY A O 1
ATOM 747 N N . ALA A 1 95 ? -3.216 -0.761 19.621 1.00 91.69 95 ALA A N 1
ATOM 748 C CA . ALA A 1 95 ? -2.963 -2.190 19.743 1.00 91.69 95 ALA A CA 1
ATOM 749 C C . ALA A 1 95 ? -1.458 -2.511 19.790 1.00 91.69 95 ALA A C 1
ATOM 751 O O . ALA A 1 95 ? -0.662 -1.983 19.006 1.00 91.69 95 ALA A O 1
ATOM 752 N N . GLU A 1 96 ? -1.074 -3.425 20.686 1.00 91.50 96 GLU A N 1
ATOM 753 C CA . GLU A 1 96 ? 0.297 -3.951 20.763 1.00 91.50 96 GLU A CA 1
ATOM 754 C C . GLU A 1 96 ? 0.640 -4.799 19.532 1.00 91.50 96 GLU A C 1
ATOM 756 O O . GLU A 1 96 ? 1.772 -4.790 19.040 1.00 91.50 96 GLU A O 1
ATOM 761 N N . ALA A 1 97 ? -0.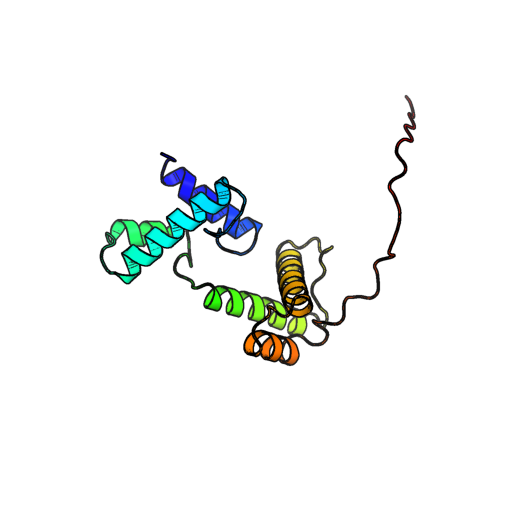356 -5.509 18.994 1.00 92.88 97 ALA A N 1
ATOM 762 C CA . ALA A 1 97 ? -0.206 -6.316 17.798 1.00 92.88 97 ALA A CA 1
ATOM 763 C C . ALA A 1 97 ? 0.058 -5.420 16.580 1.00 92.88 97 ALA A C 1
ATOM 765 O O . ALA A 1 97 ? -0.827 -4.711 16.096 1.00 92.88 97 ALA A O 1
ATOM 766 N N . LYS A 1 98 ? 1.277 -5.505 16.030 1.00 89.56 98 LYS A N 1
ATOM 767 C CA . LYS A 1 98 ? 1.689 -4.734 14.845 1.00 89.56 98 LYS A CA 1
ATOM 768 C C . LYS A 1 98 ? 0.714 -4.899 13.672 1.00 89.56 98 LYS A C 1
ATOM 770 O O . LYS A 1 98 ? 0.428 -3.918 12.995 1.00 89.56 98 LYS A O 1
ATOM 775 N N . GLY A 1 99 ? 0.193 -6.110 13.457 1.00 91.62 99 GLY A N 1
ATOM 776 C CA . GLY A 1 99 ? -0.790 -6.389 12.406 1.00 91.62 99 GLY A CA 1
ATOM 777 C C . GLY A 1 99 ? -2.065 -5.560 12.566 1.00 91.62 99 GLY A C 1
ATOM 778 O O . GLY A 1 99 ? -2.412 -4.804 11.665 1.00 91.62 99 GLY A O 1
ATOM 779 N N . GLU A 1 100 ? -2.703 -5.614 13.738 1.00 94.94 100 GLU A N 1
ATOM 780 C CA . GLU A 1 100 ? -3.899 -4.812 14.034 1.00 94.94 100 GLU A CA 1
ATOM 781 C C . GLU A 1 100 ? -3.630 -3.313 13.860 1.00 94.94 100 GLU A C 1
ATOM 783 O O . GLU A 1 100 ? -4.395 -2.608 13.199 1.00 94.94 100 GLU A O 1
ATOM 788 N N . LYS A 1 101 ? -2.499 -2.835 14.386 1.00 94.00 101 LYS A N 1
ATOM 789 C CA . LYS A 1 101 ? -2.112 -1.428 14.289 1.00 94.00 101 LYS A CA 1
ATOM 790 C C . LYS A 1 101 ? -1.971 -0.956 12.840 1.00 94.00 101 LYS A C 1
ATOM 792 O O . LYS A 1 101 ? -2.376 0.162 12.526 1.00 94.00 101 LYS A O 1
ATOM 797 N N . LEU A 1 102 ? -1.433 -1.785 11.943 1.00 93.62 102 LEU A N 1
ATOM 798 C CA . LEU A 1 102 ? -1.338 -1.456 10.515 1.00 93.62 102 LEU A CA 1
ATOM 799 C C . LEU A 1 102 ? -2.716 -1.347 9.856 1.00 93.62 102 LEU A C 1
ATOM 801 O O . LEU A 1 102 ? -2.951 -0.402 9.100 1.00 93.62 102 LEU A O 1
ATOM 805 N N . ILE A 1 103 ? -3.643 -2.247 10.190 1.00 95.44 103 ILE A N 1
ATOM 806 C CA . ILE A 1 103 ? -5.026 -2.186 9.696 1.00 95.44 103 ILE A CA 1
ATOM 807 C C . ILE A 1 103 ? -5.708 -0.904 10.206 1.00 95.44 103 ILE A C 1
ATOM 809 O O . ILE A 1 103 ? -6.356 -0.192 9.434 1.00 95.44 103 ILE A O 1
ATOM 813 N N . ALA A 1 104 ? -5.512 -0.549 11.481 1.00 94.56 104 ALA A N 1
ATOM 814 C CA . ALA A 1 104 ? -6.046 0.681 12.068 1.00 94.56 104 ALA A CA 1
ATOM 815 C C . ALA A 1 104 ? -5.496 1.947 11.386 1.00 94.56 104 ALA A C 1
ATOM 817 O O . ALA A 1 104 ? -6.269 2.849 11.040 1.00 94.56 104 ALA A O 1
ATOM 818 N N . ILE A 1 105 ? -4.180 2.001 11.137 1.00 93.31 105 ILE A N 1
ATOM 819 C CA . ILE A 1 105 ? -3.526 3.099 10.406 1.00 93.31 105 ILE A CA 1
ATOM 820 C C . ILE A 1 105 ? -4.134 3.228 9.009 1.00 93.31 105 ILE A C 1
ATOM 822 O O . ILE A 1 105 ? -4.514 4.328 8.598 1.00 93.31 105 ILE A O 1
ATOM 826 N N . TRP A 1 106 ? -4.267 2.107 8.296 1.00 95.12 106 TRP A N 1
ATOM 827 C CA . TRP A 1 106 ? -4.810 2.085 6.944 1.00 95.12 106 TRP A CA 1
ATOM 828 C C . TRP A 1 106 ? -6.265 2.567 6.891 1.00 95.12 106 TRP A C 1
ATOM 830 O O . TRP A 1 106 ? -6.586 3.424 6.059 1.00 95.12 106 TRP A O 1
ATOM 840 N N . LEU A 1 107 ? -7.129 2.100 7.803 1.00 95.69 107 LEU A N 1
ATOM 841 C CA . LEU A 1 107 ? -8.512 2.578 7.916 1.00 95.69 107 LEU A CA 1
ATOM 842 C C . LEU A 1 107 ? -8.563 4.081 8.197 1.00 95.69 107 LEU A C 1
ATOM 844 O O . LEU A 1 107 ? -9.385 4.790 7.616 1.00 95.69 107 LEU A O 1
ATOM 848 N N . ASN A 1 108 ? -7.665 4.596 9.037 1.00 93.88 108 ASN A N 1
ATOM 849 C CA . ASN A 1 108 ? -7.596 6.026 9.309 1.00 93.88 108 ASN A CA 1
ATOM 850 C C . ASN A 1 108 ? -7.191 6.842 8.069 1.00 93.88 108 ASN A C 1
ATOM 852 O O . ASN A 1 108 ? -7.734 7.922 7.842 1.00 93.88 108 ASN A O 1
ATOM 856 N N . SER A 1 109 ? -6.303 6.317 7.218 1.00 92.56 109 SER A N 1
ATOM 857 C CA . SER A 1 109 ? -6.020 6.929 5.913 1.00 92.56 109 SER A CA 1
ATOM 858 C C . SER A 1 109 ? -7.251 6.938 5.000 1.00 92.56 109 SER A C 1
ATOM 860 O O . SER A 1 109 ? -7.490 7.940 4.329 1.00 92.56 109 SER A O 1
ATOM 862 N N . GLN A 1 110 ? -8.074 5.880 5.007 1.00 95.94 110 GLN A N 1
ATOM 863 C CA . GLN A 1 110 ? -9.320 5.861 4.225 1.00 95.94 110 GLN A CA 1
ATOM 864 C C . GLN A 1 110 ? -10.320 6.902 4.741 1.00 95.94 110 GLN A C 1
ATOM 866 O O . GLN A 1 110 ? -10.950 7.594 3.944 1.00 95.94 110 GLN A O 1
ATOM 871 N N . ARG A 1 111 ? -10.421 7.075 6.066 1.00 95.38 111 ARG A N 1
ATOM 872 C CA . ARG A 1 111 ? -11.224 8.150 6.670 1.00 95.38 111 ARG A CA 1
ATOM 873 C C . ARG A 1 111 ? -10.730 9.519 6.226 1.00 95.38 111 ARG A C 1
ATOM 875 O O . ARG A 1 111 ? -11.547 10.334 5.824 1.00 95.38 111 ARG A O 1
ATOM 882 N N . ALA A 1 112 ? -9.423 9.775 6.267 1.00 93.62 112 ALA A N 1
ATOM 883 C CA . ALA A 1 112 ? -8.868 11.057 5.836 1.00 93.62 112 ALA A CA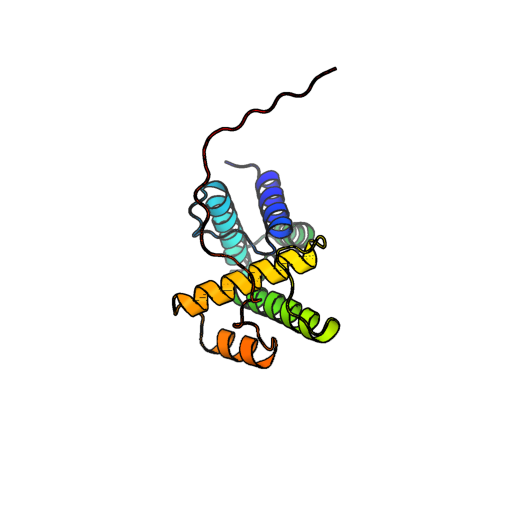 1
ATOM 884 C C . ALA A 1 112 ? -9.212 11.366 4.367 1.00 93.62 112 ALA A C 1
ATOM 886 O O . ALA A 1 112 ? -9.625 12.483 4.067 1.00 93.62 112 ALA A O 1
ATOM 887 N N . LEU A 1 113 ? -9.121 10.366 3.481 1.00 93.62 113 LEU A N 1
ATOM 888 C CA . LEU A 1 113 ? -9.526 10.492 2.076 1.00 93.62 113 LEU A CA 1
ATOM 889 C C . LEU A 1 113 ? -11.029 10.754 1.915 1.00 93.62 113 LEU A C 1
ATOM 891 O O . LEU A 1 113 ? -11.416 11.537 1.052 1.00 93.62 113 LEU A O 1
ATOM 895 N N . GLU A 1 114 ? -11.882 10.124 2.725 1.00 94.81 114 GLU A N 1
ATOM 896 C CA . GLU A 1 114 ? -13.323 10.412 2.716 1.00 94.81 114 GLU A CA 1
ATOM 897 C C . GLU A 1 114 ? -13.587 11.861 3.148 1.00 94.81 114 GLU A C 1
ATOM 899 O O . GLU A 1 114 ? -14.319 12.580 2.474 1.00 94.81 114 GLU A O 1
ATOM 904 N N . HIS A 1 115 ? -12.942 12.321 4.225 1.00 94.19 115 HIS A N 1
ATOM 905 C CA . HIS A 1 115 ? -13.104 13.687 4.733 1.00 94.19 115 HIS A CA 1
ATOM 906 C C . HIS A 1 115 ? -12.595 14.743 3.743 1.00 94.19 115 HIS A C 1
ATOM 908 O O . HIS A 1 115 ? -13.168 15.827 3.665 1.00 94.19 115 HIS A O 1
ATOM 914 N N . SER A 1 116 ? -11.550 14.439 2.965 1.00 93.75 116 SER A N 1
ATOM 915 C CA . SER A 1 116 ? -11.059 15.321 1.899 1.00 93.75 116 SER A CA 1
ATOM 916 C C . SER A 1 116 ? -11.836 15.189 0.582 1.00 93.75 116 SER A C 1
ATOM 918 O O . SER A 1 116 ? -11.482 15.843 -0.397 1.00 93.75 116 SER A O 1
ATOM 920 N N . GLY A 1 117 ? -12.853 14.320 0.514 1.00 93.62 117 GLY A N 1
ATOM 921 C CA . GLY A 1 117 ? -13.620 14.052 -0.707 1.00 93.62 117 GLY A CA 1
ATOM 922 C C . GLY A 1 117 ? -12.820 13.346 -1.808 1.00 93.62 117 GLY A C 1
ATOM 923 O O . GLY A 1 117 ? -13.217 13.365 -2.969 1.00 93.62 117 GLY A O 1
ATOM 924 N N . SER A 1 118 ? -11.675 12.752 -1.467 1.00 95.31 118 SER A N 1
ATOM 925 C CA . SER A 1 118 ? -10.751 12.108 -2.409 1.00 95.31 118 SER A CA 1
ATOM 926 C C . SER A 1 118 ? -10.857 10.580 -2.413 1.00 95.31 118 SER A C 1
ATOM 928 O O . SER A 1 118 ? -10.156 9.929 -3.186 1.00 95.31 118 SER A O 1
ATOM 930 N N . LEU A 1 119 ? -11.705 9.986 -1.564 1.00 95.31 119 LEU A N 1
ATOM 931 C CA . LEU A 1 119 ? -11.947 8.545 -1.564 1.00 95.31 119 LEU A CA 1
ATOM 932 C C . LEU A 1 119 ? -12.857 8.152 -2.745 1.00 95.31 119 LEU A C 1
ATOM 934 O O . LEU A 1 119 ? -13.987 8.636 -2.835 1.00 95.31 119 LEU A O 1
ATOM 938 N N . PRO A 1 120 ? -12.420 7.243 -3.638 1.00 96.50 120 PRO A N 1
ATOM 939 C CA . PRO A 1 120 ? -13.268 6.744 -4.715 1.00 96.50 120 PRO A CA 1
ATOM 940 C C . PRO A 1 120 ? -14.577 6.133 -4.200 1.00 96.50 120 PRO A C 1
ATOM 942 O O . PRO A 1 120 ? -14.575 5.341 -3.255 1.00 96.50 120 PRO A O 1
ATOM 945 N N . LEU A 1 121 ? -15.694 6.430 -4.875 1.00 95.94 121 LEU A N 1
ATOM 946 C CA . LEU A 1 121 ? -17.033 5.976 -4.469 1.00 95.94 121 LEU A CA 1
ATOM 947 C C . LEU A 1 121 ? -17.131 4.454 -4.303 1.00 95.94 121 LEU A C 1
ATOM 949 O O . LEU A 1 121 ? -17.762 3.980 -3.361 1.00 95.94 121 LEU A O 1
ATOM 953 N N . VAL A 1 122 ? -16.472 3.692 -5.179 1.00 96.31 122 VAL A N 1
ATOM 954 C CA . VAL A 1 122 ? -16.438 2.223 -5.107 1.00 96.31 122 VAL A CA 1
ATOM 955 C C . VAL A 1 122 ? -15.765 1.749 -3.814 1.00 96.31 122 VAL A C 1
ATOM 957 O O . VAL A 1 122 ? -16.290 0.869 -3.135 1.00 96.31 122 VAL A O 1
ATOM 960 N N . ARG A 1 123 ? -14.656 2.385 -3.414 1.00 97.44 123 ARG A N 1
ATOM 961 C CA . ARG A 1 123 ? -13.925 2.065 -2.177 1.00 97.44 123 ARG A CA 1
ATOM 962 C C . ARG A 1 123 ? -14.751 2.397 -0.938 1.00 97.44 123 ARG A C 1
ATOM 964 O O . ARG A 1 123 ? -14.852 1.581 -0.024 1.00 97.44 123 ARG A O 1
ATOM 971 N N . ARG A 1 124 ? -15.411 3.559 -0.940 1.00 96.50 124 ARG A N 1
ATOM 972 C CA . ARG A 1 124 ? -16.351 3.959 0.115 1.00 96.50 124 ARG A CA 1
ATOM 973 C C . ARG A 1 124 ? -17.498 2.957 0.261 1.00 96.50 124 ARG A C 1
ATOM 975 O O . ARG A 1 124 ? -17.813 2.545 1.377 1.00 96.50 124 ARG A O 1
ATOM 982 N N . ALA A 1 125 ? -18.134 2.583 -0.851 1.00 96.44 125 ALA A N 1
ATOM 983 C CA . ALA A 1 125 ? -19.251 1.642 -0.857 1.00 96.44 125 ALA A CA 1
ATOM 984 C C . ALA A 1 125 ? -18.828 0.272 -0.314 1.00 96.44 125 ALA A C 1
ATOM 986 O O . ALA A 1 125 ? -19.527 -0.297 0.524 1.00 96.44 125 ALA A O 1
ATOM 987 N N . TRP A 1 126 ? -17.653 -0.210 -0.724 1.00 97.81 126 TRP A N 1
ATOM 988 C CA . TRP A 1 126 ? -17.097 -1.465 -0.236 1.00 97.81 126 TRP A CA 1
ATOM 989 C C . TRP A 1 126 ? -1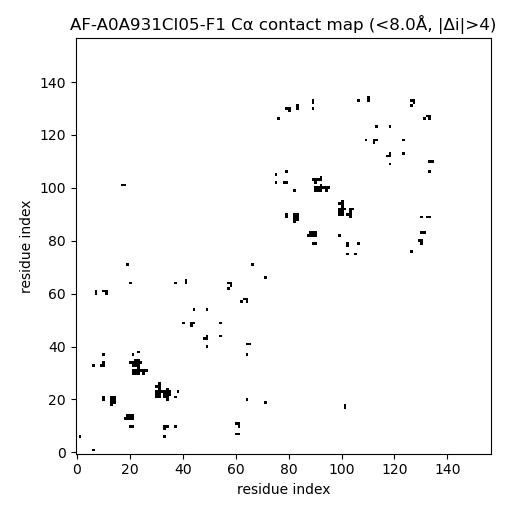6.849 -1.428 1.277 1.00 97.81 126 TRP A C 1
ATOM 991 O O . TRP A 1 126 ? -17.346 -2.299 1.989 1.00 97.81 126 TRP A O 1
ATOM 1001 N N . LEU A 1 127 ? -16.169 -0.392 1.787 1.00 97.38 127 LEU A N 1
ATOM 1002 C CA . LEU A 1 127 ? -15.886 -0.245 3.222 1.00 97.38 127 LEU A CA 1
ATOM 1003 C C . LEU A 1 127 ? -17.167 -0.149 4.053 1.00 97.38 127 LEU A C 1
ATOM 1005 O O . LEU A 1 127 ? -17.264 -0.763 5.111 1.00 97.38 127 LEU A O 1
ATOM 1009 N N . LYS A 1 128 ? -18.182 0.572 3.560 1.00 95.88 128 LYS A N 1
ATOM 1010 C CA . LYS A 1 128 ? -19.487 0.670 4.229 1.00 95.88 128 LYS A CA 1
ATOM 1011 C C . LYS A 1 128 ? -20.167 -0.694 4.370 1.00 95.88 128 LYS A C 1
ATOM 1013 O O . LYS A 1 128 ? -20.819 -0.927 5.382 1.00 95.88 128 LYS A O 1
ATOM 1018 N N . ALA A 1 129 ? -20.039 -1.560 3.369 1.00 96.62 129 ALA A N 1
ATOM 1019 C CA . ALA A 1 129 ? -20.663 -2.878 3.377 1.00 96.62 129 ALA A CA 1
ATOM 1020 C C . ALA A 1 129 ? -19.905 -3.902 4.242 1.00 96.62 129 ALA A C 1
ATOM 1022 O O . ALA A 1 129 ? -20.542 -4.741 4.869 1.00 96.62 129 ALA A O 1
ATOM 1023 N N . HIS A 1 130 ? -18.571 -3.828 4.291 1.00 97.06 130 HIS A N 1
ATOM 1024 C CA . HIS A 1 130 ? -17.725 -4.897 4.846 1.00 97.06 130 HIS A CA 1
ATOM 1025 C C . HIS A 1 130 ? -17.040 -4.548 6.172 1.00 97.06 130 HIS A C 1
ATOM 1027 O O . HIS A 1 130 ? -16.566 -5.444 6.869 1.00 97.06 130 HIS A O 1
ATOM 1033 N N . CYS A 1 131 ? -17.011 -3.266 6.540 1.00 96.25 131 CYS A N 1
ATOM 1034 C CA . CYS A 1 131 ? -16.443 -2.777 7.792 1.00 96.25 131 CYS A CA 1
ATOM 1035 C C . CYS A 1 131 ? -17.471 -1.884 8.517 1.00 96.25 131 CYS A C 1
ATOM 1037 O O . CYS A 1 131 ? -17.352 -0.656 8.480 1.00 96.25 131 CYS A O 1
ATOM 1039 N N . PRO A 1 132 ? -18.515 -2.453 9.150 1.00 92.31 132 PRO A N 1
ATOM 1040 C CA . PRO A 1 132 ? -19.506 -1.677 9.895 1.00 92.31 132 PRO A CA 1
ATOM 1041 C C . PRO A 1 132 ? -18.865 -0.695 10.883 1.00 92.31 132 PRO A C 1
ATOM 1043 O O . PRO A 1 132 ? -17.895 -1.020 11.564 1.00 92.31 132 PRO A O 1
ATOM 1046 N N . GLY A 1 133 ? -19.385 0.533 10.925 1.00 89.62 133 GLY A N 1
ATOM 1047 C CA . GLY A 1 133 ? -18.858 1.589 11.792 1.00 89.62 133 GLY A CA 1
ATOM 1048 C C . GLY A 1 133 ? -17.519 2.188 11.345 1.00 89.62 133 GLY A C 1
ATOM 1049 O O . GLY A 1 133 ? -16.992 3.034 12.051 1.00 89.62 133 GLY A O 1
ATOM 1050 N N . TRP A 1 134 ? -16.946 1.835 10.182 1.00 93.31 134 TRP A N 1
ATOM 1051 C CA . TRP A 1 134 ? -15.608 2.328 9.802 1.00 93.31 134 TRP A CA 1
ATOM 1052 C C . TRP A 1 134 ? -15.476 3.859 9.739 1.00 93.31 134 TRP A C 1
ATOM 1054 O O . TRP A 1 134 ? -14.359 4.349 9.883 1.00 93.31 134 TRP A O 1
ATOM 1064 N N . LEU A 1 135 ? -16.564 4.617 9.550 1.00 89.06 135 LEU A N 1
ATOM 1065 C CA . LEU A 1 135 ? -16.574 6.089 9.623 1.00 89.06 135 LEU A CA 1
ATOM 1066 C C . LEU A 1 135 ? -16.830 6.639 11.027 1.00 89.06 135 LEU A C 1
ATOM 1068 O O . LEU A 1 135 ? -16.510 7.794 11.299 1.00 89.06 135 LEU A O 1
ATOM 1072 N N . GLU A 1 136 ? -17.388 5.826 11.912 1.00 76.06 136 GLU A N 1
ATOM 1073 C CA . GLU A 1 136 ? -17.633 6.183 13.298 1.00 76.06 136 GLU A CA 1
ATOM 1074 C C . GLU A 1 136 ? -16.307 6.003 14.036 1.00 76.06 136 GLU A C 1
ATOM 1076 O O . GLU A 1 136 ? -15.849 4.898 14.327 1.00 76.06 136 GLU A O 1
ATOM 1081 N N . ALA A 1 137 ? -15.603 7.114 14.246 1.00 56.97 137 ALA A N 1
ATOM 1082 C CA . ALA A 1 137 ? -14.451 7.103 15.126 1.00 56.97 137 ALA A CA 1
ATOM 1083 C C . ALA A 1 137 ? -14.915 6.658 16.518 1.00 56.97 137 ALA A C 1
ATOM 1085 O O . ALA A 1 137 ? -15.923 7.152 17.025 1.00 56.97 137 ALA A O 1
ATOM 1086 N N . SER A 1 138 ? -14.152 5.745 17.125 1.00 45.69 138 SER A N 1
ATOM 1087 C CA . SER A 1 138 ? -14.247 5.442 18.552 1.00 45.69 138 SER A CA 1
ATOM 1088 C C . SER A 1 138 ? -14.396 6.75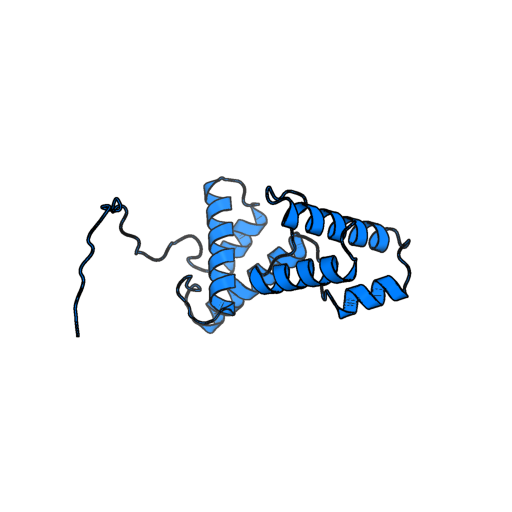2 19.344 1.00 45.69 138 SER A C 1
ATOM 1090 O O . SER A 1 138 ? -13.615 7.683 19.098 1.00 45.69 138 SER A O 1
ATOM 1092 N N . PRO A 1 139 ? -15.390 6.870 20.240 1.00 42.16 139 PRO A N 1
ATOM 1093 C CA . PRO A 1 139 ? -15.638 8.078 21.005 1.00 42.16 139 PRO A CA 1
ATOM 1094 C C . PRO A 1 139 ? -14.591 8.209 22.114 1.00 42.16 139 PRO A C 1
ATOM 1096 O O . PRO A 1 139 ? -14.914 8.035 23.278 1.00 42.16 139 PRO A O 1
ATOM 1099 N N . ASP A 1 140 ? -13.336 8.510 21.771 1.00 39.84 140 ASP A N 1
ATOM 1100 C CA . ASP A 1 140 ? -12.472 9.256 22.683 1.00 39.84 140 ASP A CA 1
ATOM 1101 C C . ASP A 1 140 ? -11.250 9.873 21.987 1.00 39.84 140 ASP A C 1
ATOM 1103 O O . ASP A 1 140 ? -10.257 9.221 21.656 1.00 39.84 140 ASP A O 1
ATOM 1107 N N . ARG A 1 141 ? -11.300 11.192 21.810 1.00 38.47 141 ARG A N 1
ATOM 1108 C CA . ARG A 1 141 ? -10.103 12.028 21.886 1.00 38.47 141 ARG A CA 1
ATOM 1109 C C . ARG A 1 141 ? -10.528 13.385 22.451 1.00 38.47 141 ARG A C 1
ATOM 1111 O O . ARG A 1 141 ? -11.190 14.137 21.732 1.00 38.47 141 ARG A O 1
ATOM 1118 N N . PRO A 1 142 ? -10.142 13.752 23.686 1.00 35.69 142 PRO A N 1
ATOM 1119 C CA . PRO A 1 142 ? -10.322 15.117 24.145 1.00 35.69 142 PRO A CA 1
ATOM 1120 C C . PRO A 1 142 ? -9.475 16.042 23.267 1.00 35.69 142 PRO A C 1
ATOM 1122 O O . PRO A 1 142 ? -8.250 15.927 23.177 1.00 35.69 142 PRO A O 1
ATOM 1125 N N . VAL A 1 143 ? -10.157 16.956 22.582 1.00 40.16 143 VAL A N 1
ATOM 1126 C CA . VAL A 1 143 ? -9.539 18.089 21.904 1.00 40.16 143 VAL A CA 1
ATOM 1127 C C . VAL A 1 143 ? -8.949 18.999 22.978 1.00 40.16 143 VAL A C 1
ATOM 1129 O O . VAL A 1 143 ? -9.664 19.515 23.830 1.00 40.16 143 VAL A O 1
ATOM 1132 N N . GLY A 1 144 ? -7.637 19.213 22.907 1.00 40.41 144 GLY A N 1
ATOM 1133 C CA . GLY A 1 144 ? -6.964 20.301 23.606 1.00 40.41 144 GLY A CA 1
ATOM 1134 C C . GLY A 1 144 ? -6.237 19.896 24.884 1.00 40.41 144 GLY A C 1
ATOM 1135 O O . GLY A 1 144 ? -6.814 19.827 25.962 1.00 40.41 144 GLY A O 1
ATOM 1136 N N . ARG A 1 145 ? -4.911 19.817 24.788 1.00 35.38 145 ARG A N 1
ATOM 1137 C CA . ARG A 1 145 ? -4.043 20.461 25.777 1.00 35.38 145 ARG A CA 1
ATOM 1138 C C . ARG A 1 145 ? -2.789 20.960 25.075 1.00 35.38 145 ARG A C 1
ATOM 1140 O O . ARG A 1 145 ? -2.014 20.180 24.530 1.00 35.38 145 ARG A O 1
ATOM 1147 N N . ALA A 1 146 ? -2.636 22.282 25.077 1.00 37.19 146 ALA A N 1
ATOM 1148 C CA . ALA A 1 146 ? -1.364 22.937 24.840 1.00 37.19 146 ALA A CA 1
ATOM 1149 C C . ALA A 1 146 ? -0.311 22.295 25.751 1.00 37.19 146 ALA A C 1
ATOM 1151 O O . ALA A 1 146 ? -0.575 22.074 26.933 1.00 37.19 146 ALA A O 1
ATOM 1152 N N . ILE A 1 147 ? 0.854 21.976 25.195 1.00 39.31 147 ILE A N 1
ATOM 1153 C CA . ILE A 1 147 ? 2.005 21.492 25.955 1.00 39.31 147 ILE A CA 1
ATOM 1154 C C . ILE A 1 147 ? 2.474 22.655 26.840 1.00 39.31 147 ILE A C 1
ATOM 1156 O O . ILE A 1 147 ? 2.939 23.656 26.289 1.00 39.31 147 ILE A O 1
ATOM 1160 N N . PRO A 1 148 ? 2.396 22.583 28.182 1.00 34.25 148 PRO A N 1
ATOM 1161 C CA . PRO A 1 148 ? 3.166 23.495 29.000 1.00 34.25 148 PRO A CA 1
ATOM 1162 C C . PRO A 1 148 ? 4.618 23.017 28.949 1.00 34.25 148 PRO A C 1
ATOM 1164 O O . PRO A 1 148 ? 4.939 21.891 29.336 1.00 34.25 148 PRO A O 1
ATOM 1167 N N . MET A 1 149 ? 5.493 23.879 28.437 1.00 36.41 149 MET A N 1
ATOM 1168 C CA . MET A 1 149 ? 6.930 23.732 28.603 1.00 36.41 149 MET A CA 1
ATOM 1169 C C . MET A 1 149 ? 7.287 23.720 30.100 1.00 36.41 149 MET A C 1
ATOM 1171 O O . MET A 1 149 ? 6.837 24.577 30.854 1.00 36.41 149 MET A O 1
ATOM 1175 N N . PHE A 1 150 ? 8.168 22.786 30.465 1.00 37.28 150 PHE A N 1
ATOM 1176 C CA . PHE A 1 150 ? 8.899 22.667 31.731 1.00 37.28 150 PHE A CA 1
ATOM 1177 C C . PHE A 1 150 ? 8.122 22.246 32.988 1.00 37.28 150 PHE A C 1
ATOM 1179 O O . PHE A 1 150 ? 7.470 23.038 33.658 1.00 37.28 150 PHE A O 1
ATOM 1186 N N . ALA A 1 151 ? 8.403 21.018 33.428 1.00 34.34 151 ALA A N 1
ATOM 1187 C CA . ALA A 1 151 ? 8.610 20.731 34.844 1.00 34.34 151 ALA A CA 1
ATOM 1188 C C . ALA A 1 151 ? 9.639 19.599 34.989 1.00 34.34 151 ALA A C 1
ATOM 1190 O O . ALA A 1 151 ? 9.299 18.418 35.017 1.00 34.34 151 ALA A O 1
ATOM 1191 N N . LEU A 1 152 ? 10.920 19.978 35.086 1.00 38.28 152 LEU A N 1
ATOM 1192 C CA . LEU A 1 152 ? 11.930 19.145 35.734 1.00 38.28 152 LEU A CA 1
ATOM 1193 C C . LEU A 1 152 ? 11.440 18.837 37.154 1.00 38.28 152 LEU A C 1
ATOM 1195 O O . LEU A 1 152 ? 11.289 19.752 37.963 1.00 38.28 152 LEU A O 1
ATOM 1199 N N . LYS A 1 153 ? 11.296 17.558 37.494 1.00 37.88 153 LYS A N 1
ATOM 1200 C CA . LYS A 1 153 ? 11.440 17.116 38.881 1.00 37.88 153 LYS A CA 1
ATOM 1201 C C . LYS A 1 153 ? 12.469 16.000 38.944 1.00 37.88 153 LYS A C 1
ATOM 1203 O O . LYS A 1 153 ? 12.231 14.873 38.530 1.00 37.88 153 LYS A O 1
ATOM 1208 N N . ARG A 1 154 ? 13.637 16.391 39.456 1.00 38.75 154 ARG A N 1
ATOM 1209 C CA . ARG A 1 154 ? 14.631 15.520 40.082 1.00 38.75 154 ARG A CA 1
ATOM 1210 C C . ARG A 1 154 ? 13.946 14.698 41.172 1.00 38.75 154 ARG A C 1
ATOM 1212 O O . ARG A 1 154 ? 13.186 15.280 41.939 1.00 38.75 154 ARG A O 1
ATOM 1219 N N . HIS A 1 155 ? 14.308 13.428 41.312 1.00 29.69 155 HIS A N 1
ATOM 1220 C CA . HIS A 1 155 ? 14.313 12.774 42.618 1.00 29.69 155 HIS A CA 1
ATOM 1221 C C . HIS A 1 155 ? 15.515 11.822 42.750 1.00 29.69 155 HIS A C 1
ATOM 1223 O O . HIS A 1 155 ? 16.041 11.382 41.727 1.00 29.69 155 HIS A O 1
ATOM 1229 N N . PRO A 1 156 ? 16.006 11.614 43.985 1.00 34.25 156 PRO A N 1
ATOM 1230 C CA . PRO A 1 156 ? 17.410 11.343 44.269 1.00 34.25 156 PRO A CA 1
ATOM 1231 C C . PRO A 1 156 ? 17.683 9.885 44.660 1.00 34.25 156 PRO A C 1
ATOM 1233 O O . PRO A 1 156 ? 16.775 9.122 44.988 1.00 34.25 156 PRO A O 1
ATOM 1236 N N . SER A 1 157 ? 18.967 9.546 44.726 1.00 36.03 157 SER A N 1
ATOM 1237 C CA . SER A 1 157 ? 19.549 8.686 45.761 1.00 36.03 157 SER A CA 1
ATOM 1238 C C . SER A 1 157 ? 20.897 9.273 46.153 1.00 36.03 157 SER A C 1
ATOM 1240 O O . SER A 1 157 ? 21.551 9.842 45.247 1.00 36.03 157 SER A O 1
#

Secondary structure (DSSP, 8-state):
---HHHHHHHHHHHHHHHSSPPPTT-SSHHHHHHHHHHHHHHHHHHTT-S-HHHHHHHHHHSTTTT--HHHHHHHHHHHHHHHHHHHSSPPPTT-SSHHHHHHHHHHHHHHHHHHTT-S-HHHHHHHH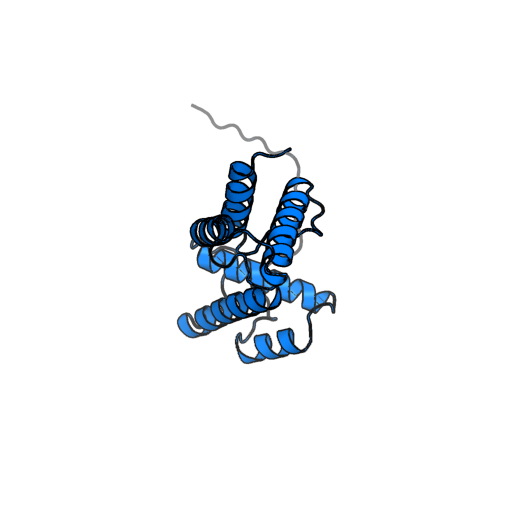HHSTTTTS--S------------------

Mean predicted aligned error: 9.14 Å